Protein AF-A0A259RSU2-F1 (afdb_monomer)

Foldseek 3Di:
DVVLVVQLVVCVVVVNPLLNVLSVLLVVLVVVVVVCCVPQVVVLVVVVVVQVVVVHQDPCNVVSVVSVVVCPVSNVVSNVSSVVSNVVSVVSD

Solvent-accessible surface area (backbone atoms only — not comparable to full-atom values): 4808 Å² total; per-residue (Å²): 94,72,66,37,50,49,46,24,52,52,27,49,76,70,68,26,62,63,19,16,51,31,20,46,53,22,33,50,35,46,51,52,44,50,52,48,36,62,73,48,49,48,58,48,49,52,52,53,49,52,27,54,76,68,76,48,77,60,96,56,49,67,61,53,47,53,60,52,56,70,45,48,64,59,49,51,50,33,51,51,49,25,50,52,30,46,55,48,23,67,73,62,89

pLDDT: mean 97.37, std 3.78, range [63.34, 98.88]

Radius of gyration: 17.9 Å; Cα contacts (8 Å, |Δi|>4): 78; chains: 1; bounding box: 40×19×49 Å

Sequence (93 aa):
VVLTAATVALSALAGSTAASALAAVALAALLVWLLLFARVAKPINTALTAAALGGTVPADARALQDRWESIIALRATLQGLALVLLCVALVVR

Mean predicted aligned error: 2.63 Å

Secondary structure (DSSP, 8-state):
-HHHHHHHHHHHHTT-HHHHHHHHHHHHHHHHHHHHIIIIIHHHHHHHHHHHHTT---TTHHHHHHHHHTTHHHHHHHHHHHHHHHHHHHH--

Structure (mmCIF, N/CA/C/O backbone):
data_AF-A0A259RSU2-F1
#
_entry.id   AF-A0A259RSU2-F1
#
loop_
_atom_site.group_PDB
_atom_site.id
_atom_site.type_symbol
_atom_site.label_atom_id
_atom_site.label_alt_id
_atom_site.label_comp_id
_atom_site.label_asym_id
_atom_site.label_entity_id
_atom_site.label_seq_id
_atom_site.pdbx_PDB_ins_code
_atom_site.Cartn_x
_atom_site.Cartn_y
_atom_site.Cartn_z
_atom_site.occupancy
_atom_site.B_iso_or_equiv
_atom_site.auth_seq_id
_atom_site.auth_comp_id
_atom_site.auth_asym_id
_atom_site.auth_atom_id
_atom_site.pdbx_PDB_model_num
ATOM 1 N N . VAL A 1 1 ? 7.363 3.836 -1.920 1.00 97.06 1 VAL A N 1
ATOM 2 C CA . VAL A 1 1 ? 6.85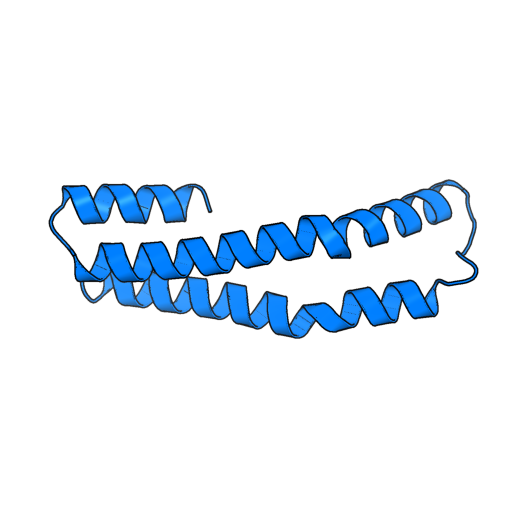9 5.108 -2.499 1.00 97.06 1 VAL A CA 1
ATOM 3 C C 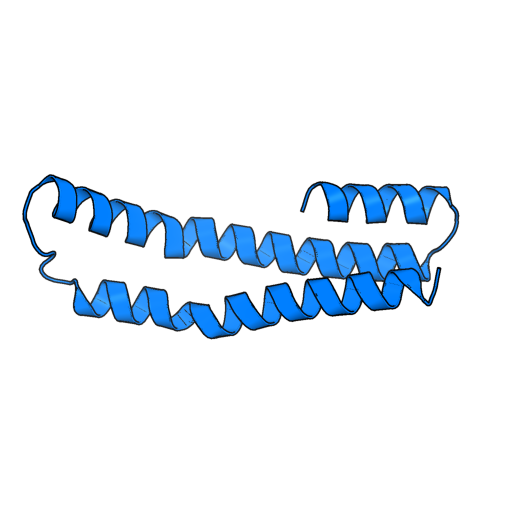. VAL A 1 1 ? 8.003 6.047 -2.816 1.00 97.06 1 VAL A C 1
ATOM 5 O O . VAL A 1 1 ? 8.284 6.187 -3.990 1.00 97.06 1 VAL A O 1
ATOM 8 N N . VAL A 1 2 ? 8.704 6.626 -1.831 1.00 98.25 2 VAL A N 1
ATOM 9 C CA . VAL A 1 2 ? 9.804 7.580 -2.103 1.00 98.25 2 VAL A CA 1
ATOM 10 C C . VAL A 1 2 ? 10.896 6.961 -2.978 1.00 98.25 2 VAL A C 1
ATOM 12 O O . VAL A 1 2 ? 11.182 7.478 -4.050 1.00 98.25 2 VAL A O 1
ATOM 15 N N . LEU A 1 3 ? 11.440 5.807 -2.579 1.00 98.06 3 LEU A N 1
ATOM 16 C CA . LEU A 1 3 ? 12.454 5.118 -3.385 1.00 98.06 3 LEU A CA 1
ATOM 17 C C . LEU A 1 3 ? 11.908 4.660 -4.741 1.00 98.06 3 LEU A C 1
ATOM 19 O O . LEU A 1 3 ? 12.594 4.780 -5.740 1.00 98.06 3 LEU A O 1
ATOM 23 N N . THR A 1 4 ? 10.650 4.220 -4.797 1.00 98.50 4 THR A N 1
ATOM 24 C CA . THR A 1 4 ? 9.966 3.875 -6.053 1.00 98.50 4 THR A CA 1
ATOM 25 C C . THR A 1 4 ? 9.905 5.077 -7.004 1.00 98.50 4 THR A C 1
ATOM 27 O O . THR A 1 4 ? 10.183 4.937 -8.187 1.00 98.50 4 THR A O 1
ATOM 30 N N . ALA A 1 5 ? 9.603 6.272 -6.488 1.00 98.56 5 ALA A N 1
ATOM 31 C CA . ALA A 1 5 ? 9.610 7.511 -7.260 1.00 98.56 5 ALA A CA 1
ATOM 32 C C . ALA A 1 5 ? 11.028 7.901 -7.705 1.00 98.56 5 ALA A C 1
ATOM 34 O O . ALA A 1 5 ? 11.219 8.307 -8.849 1.00 98.56 5 ALA A O 1
ATOM 35 N N . ALA A 1 6 ? 12.034 7.706 -6.846 1.00 98.31 6 ALA A N 1
ATOM 36 C CA . ALA A 1 6 ? 13.430 7.875 -7.235 1.00 98.31 6 ALA A CA 1
ATOM 37 C C . ALA A 1 6 ? 13.822 6.901 -8.360 1.00 98.31 6 ALA A C 1
ATOM 39 O O . ALA A 1 6 ? 14.481 7.313 -9.307 1.00 98.31 6 ALA A O 1
ATOM 40 N N . THR A 1 7 ? 13.365 5.644 -8.324 1.00 97.94 7 THR A N 1
ATOM 41 C CA . THR A 1 7 ? 13.580 4.675 -9.409 1.00 97.94 7 THR A CA 1
ATOM 42 C C . THR A 1 7 ? 12.967 5.150 -10.724 1.00 97.94 7 THR A C 1
ATOM 44 O O . THR A 1 7 ? 13.633 5.053 -11.752 1.00 97.94 7 THR A O 1
ATOM 47 N N . VAL A 1 8 ? 11.750 5.711 -10.713 1.00 98.44 8 VAL A N 1
ATOM 48 C CA . VAL A 1 8 ? 11.128 6.305 -11.916 1.00 98.44 8 VAL A CA 1
ATOM 49 C C . VAL A 1 8 ? 12.016 7.403 -12.500 1.00 98.44 8 VAL A C 1
ATOM 51 O O . VAL A 1 8 ? 12.319 7.374 -13.692 1.00 98.44 8 VAL A O 1
ATOM 54 N N . ALA A 1 9 ? 12.465 8.338 -11.658 1.00 98.25 9 ALA A N 1
ATOM 55 C CA . ALA A 1 9 ? 13.292 9.460 -12.089 1.00 98.25 9 ALA A CA 1
ATOM 56 C C . ALA A 1 9 ? 14.661 8.999 -12.614 1.00 98.25 9 ALA A C 1
ATOM 58 O O . ALA A 1 9 ? 15.073 9.392 -13.700 1.00 98.25 9 ALA A O 1
ATOM 59 N N . LEU A 1 10 ? 15.352 8.130 -11.875 1.00 97.75 10 LEU A N 1
ATOM 60 C CA . LEU A 1 10 ? 16.692 7.663 -12.230 1.00 97.75 10 LEU A CA 1
ATOM 61 C C . LEU A 1 10 ? 16.693 6.796 -13.493 1.00 97.75 10 LEU A C 1
ATOM 63 O O . LEU A 1 10 ? 17.587 6.938 -14.319 1.00 97.75 10 LEU A O 1
ATOM 67 N N . SER A 1 11 ? 15.696 5.927 -13.676 1.00 97.00 11 SER A N 1
ATOM 68 C CA . SER A 1 11 ? 15.572 5.125 -14.903 1.00 97.00 11 SER A CA 1
ATOM 69 C C . SER A 1 11 ? 15.250 5.983 -16.128 1.00 97.00 11 SER A C 1
ATOM 71 O O . SER A 1 11 ? 15.817 5.742 -17.192 1.00 97.00 11 SER A O 1
ATOM 73 N N . ALA A 1 12 ? 14.422 7.024 -15.973 1.00 96.75 12 ALA A N 1
ATOM 74 C CA . ALA A 1 12 ? 14.166 7.997 -17.033 1.00 96.75 12 ALA A CA 1
ATOM 75 C C . ALA A 1 12 ? 15.437 8.776 -17.407 1.00 96.75 12 ALA A C 1
ATOM 77 O O . ALA A 1 12 ? 15.760 8.890 -18.587 1.00 96.75 12 ALA A O 1
ATOM 78 N N . LEU A 1 13 ? 16.197 9.250 -16.412 1.00 97.81 13 LEU A N 1
ATOM 79 C CA . LEU A 1 13 ? 17.482 9.928 -16.626 1.00 97.81 13 LEU A CA 1
ATOM 80 C C . LEU A 1 13 ? 18.531 9.012 -17.272 1.00 97.81 13 LEU A C 1
ATOM 82 O O . LEU A 1 13 ? 19.368 9.482 -18.035 1.00 97.81 13 LEU A O 1
ATOM 86 N N . ALA A 1 14 ? 18.473 7.708 -16.995 1.00 95.44 14 ALA A N 1
ATOM 87 C CA . ALA A 1 14 ? 19.329 6.701 -17.615 1.00 95.44 14 ALA A CA 1
ATOM 88 C C . ALA A 1 14 ? 18.864 6.271 -19.024 1.00 95.44 14 ALA A C 1
ATOM 90 O O . ALA A 1 14 ? 19.524 5.440 -19.643 1.00 95.44 14 ALA A O 1
ATOM 91 N N . GLY A 1 15 ? 17.743 6.799 -19.530 1.00 95.50 15 GLY A N 1
ATOM 92 C CA . GLY A 1 15 ? 17.210 6.488 -20.862 1.00 95.50 15 GLY A CA 1
ATOM 93 C C . GLY A 1 15 ? 16.442 5.163 -20.969 1.00 95.50 15 GLY A C 1
ATOM 94 O O . GLY A 1 15 ? 16.041 4.783 -22.067 1.00 95.50 15 GLY A O 1
ATOM 95 N N . SER A 1 16 ? 16.195 4.465 -19.856 1.00 95.88 16 SER A N 1
ATOM 96 C CA . SER A 1 16 ? 15.481 3.182 -19.854 1.00 95.88 16 SER A CA 1
ATOM 97 C C . SER A 1 16 ? 13.970 3.400 -19.732 1.00 95.88 16 SER A C 1
ATOM 99 O O . SER A 1 16 ? 13.406 3.489 -18.637 1.00 95.88 16 SER A O 1
ATOM 101 N N . THR A 1 17 ? 13.292 3.498 -20.879 1.00 95.19 17 THR A N 1
ATOM 102 C CA . THR A 1 17 ? 11.835 3.713 -20.948 1.00 95.19 17 THR A CA 1
ATOM 103 C C . THR A 1 17 ? 11.048 2.551 -20.340 1.00 95.19 17 THR A C 1
ATOM 105 O O . THR A 1 17 ? 10.065 2.782 -19.636 1.00 95.19 17 THR A O 1
ATOM 108 N N . ALA A 1 18 ? 11.505 1.311 -20.546 1.00 96.94 18 ALA A N 1
ATOM 109 C CA . ALA A 1 18 ? 10.881 0.111 -19.995 1.00 96.94 18 ALA A CA 1
ATOM 110 C C . ALA A 1 18 ? 10.948 0.083 -18.458 1.00 96.94 18 ALA A C 1
ATOM 112 O O . ALA A 1 18 ? 9.916 -0.063 -17.798 1.00 96.94 18 ALA A O 1
ATOM 113 N N . ALA A 1 19 ? 12.136 0.286 -17.876 1.00 97.19 19 ALA A N 1
ATOM 114 C CA . ALA A 1 19 ? 12.300 0.314 -16.423 1.00 97.19 19 ALA A CA 1
ATOM 115 C C . ALA A 1 19 ? 11.530 1.479 -15.780 1.00 97.19 19 ALA A C 1
ATOM 117 O O . ALA A 1 19 ? 10.908 1.299 -14.729 1.00 97.19 19 ALA A O 1
ATOM 118 N N . SER A 1 20 ? 11.507 2.649 -16.430 1.00 97.94 20 SER A N 1
ATOM 119 C CA . SER A 1 20 ? 10.753 3.811 -15.949 1.00 97.94 20 SER A CA 1
ATOM 120 C C . SER A 1 20 ? 9.246 3.564 -15.942 1.00 97.94 20 SER A C 1
ATOM 122 O O . SER A 1 20 ? 8.587 3.832 -14.935 1.00 97.94 20 SER A O 1
ATOM 124 N N . ALA A 1 21 ? 8.700 2.963 -17.005 1.00 98.31 21 ALA A N 1
ATOM 125 C CA . ALA A 1 21 ? 7.286 2.606 -17.073 1.00 98.31 21 ALA A CA 1
ATOM 126 C C . ALA A 1 21 ? 6.895 1.590 -15.985 1.00 98.31 21 ALA A C 1
ATOM 128 O O . ALA A 1 21 ? 5.915 1.799 -15.270 1.00 98.31 21 ALA A O 1
ATOM 129 N N . LEU A 1 22 ? 7.685 0.528 -15.794 1.00 98.56 22 LEU A N 1
ATOM 130 C CA . LEU A 1 22 ? 7.436 -0.470 -14.746 1.00 98.56 22 LEU A CA 1
ATOM 131 C C . LEU A 1 22 ? 7.479 0.147 -13.342 1.00 98.56 22 LEU A C 1
ATOM 133 O O . LEU A 1 22 ? 6.585 -0.097 -12.527 1.00 98.56 22 LEU A O 1
ATOM 137 N N . ALA A 1 23 ? 8.479 0.990 -13.068 1.00 98.38 23 ALA A N 1
ATOM 138 C CA . A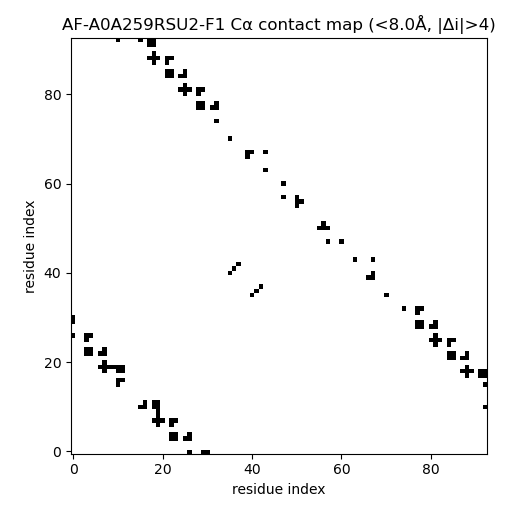LA A 1 23 ? 8.590 1.700 -11.799 1.00 98.38 23 ALA A CA 1
ATOM 139 C C . ALA A 1 23 ? 7.419 2.675 -11.579 1.00 98.38 23 ALA A C 1
ATOM 141 O O . ALA A 1 23 ? 6.955 2.827 -10.446 1.00 98.38 23 ALA A O 1
ATOM 142 N N . ALA A 1 24 ? 6.899 3.300 -12.641 1.00 98.62 24 ALA A N 1
ATOM 143 C CA . ALA A 1 24 ? 5.760 4.211 -12.560 1.00 98.62 24 ALA A CA 1
ATOM 144 C C . ALA A 1 24 ? 4.462 3.464 -12.226 1.00 98.62 24 ALA A C 1
ATOM 146 O O . ALA A 1 24 ? 3.702 3.905 -11.362 1.00 98.62 24 ALA A O 1
ATOM 147 N N . VAL A 1 25 ? 4.236 2.294 -12.831 1.00 98.75 25 VAL A N 1
ATOM 148 C CA . VAL A 1 25 ? 3.097 1.423 -12.495 1.00 98.75 25 VAL A CA 1
ATOM 149 C C . VAL A 1 25 ? 3.212 0.914 -11.054 1.00 98.75 25 VAL A C 1
ATOM 151 O O . VAL A 1 25 ? 2.233 0.951 -10.305 1.00 98.75 25 VAL A O 1
ATOM 154 N N . ALA A 1 26 ? 4.412 0.518 -10.617 1.00 98.81 26 ALA A N 1
ATOM 155 C CA . ALA A 1 26 ? 4.657 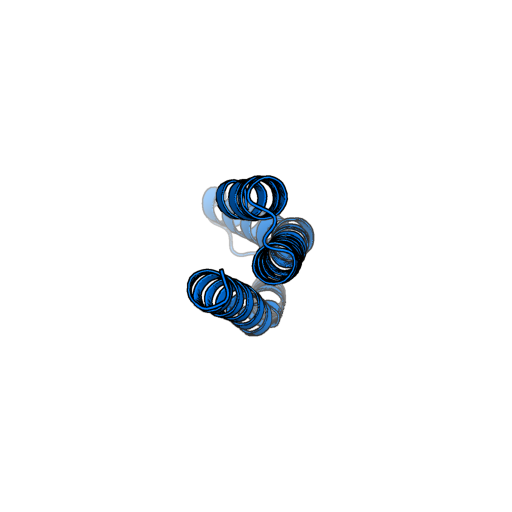0.138 -9.226 1.00 98.81 26 ALA A CA 1
ATOM 156 C C . ALA A 1 26 ? 4.363 1.298 -8.259 1.00 98.81 26 ALA A C 1
ATOM 158 O O . ALA A 1 26 ? 3.728 1.104 -7.221 1.00 98.81 26 ALA A O 1
ATOM 159 N N . LEU A 1 27 ? 4.777 2.521 -8.605 1.00 98.88 27 LEU A N 1
ATOM 160 C CA . LEU A 1 27 ? 4.488 3.717 -7.818 1.00 98.88 27 LEU A CA 1
ATOM 161 C C . LEU A 1 27 ? 2.980 3.968 -7.723 1.00 98.88 27 LEU A C 1
ATOM 163 O O . LEU A 1 27 ? 2.480 4.194 -6.622 1.00 98.88 27 LEU A O 1
ATOM 167 N N . ALA A 1 28 ? 2.256 3.873 -8.839 1.00 98.88 28 ALA A N 1
ATOM 168 C CA . ALA A 1 28 ? 0.806 4.027 -8.867 1.00 98.88 28 ALA A CA 1
ATOM 169 C C . ALA A 1 28 ? 0.106 3.004 -7.956 1.00 98.88 28 ALA A C 1
ATOM 171 O O . ALA A 1 28 ? -0.735 3.391 -7.146 1.00 98.88 28 ALA A O 1
ATOM 172 N N . ALA A 1 29 ? 0.506 1.728 -7.999 1.00 98.81 29 ALA A N 1
ATOM 173 C CA . ALA A 1 29 ? -0.039 0.693 -7.116 1.00 98.81 29 ALA A CA 1
ATOM 174 C C . ALA A 1 29 ? 0.162 1.032 -5.625 1.00 98.81 29 ALA A C 1
ATOM 176 O O . ALA A 1 29 ? -0.759 0.892 -4.814 1.00 98.81 29 ALA A O 1
ATOM 177 N N . LEU A 1 30 ? 1.340 1.547 -5.254 1.00 98.81 30 LEU A N 1
ATOM 178 C CA . LEU A 1 30 ? 1.611 1.971 -3.878 1.00 98.81 30 LEU A CA 1
ATOM 179 C C . LEU A 1 30 ? 0.823 3.228 -3.475 1.00 98.81 30 LEU A C 1
ATOM 181 O O . LEU A 1 30 ? 0.414 3.340 -2.320 1.00 98.81 30 LEU A O 1
ATOM 185 N N . LEU A 1 31 ? 0.593 4.167 -4.398 1.00 98.81 31 LEU A N 1
ATOM 186 C CA . LEU A 1 31 ? -0.236 5.351 -4.145 1.00 98.81 31 LEU A CA 1
ATOM 187 C C . LEU A 1 31 ? -1.710 4.976 -3.951 1.00 98.81 31 LEU A C 1
ATOM 189 O O . LEU A 1 31 ? -2.351 5.491 -3.035 1.00 98.81 31 LEU A O 1
ATOM 193 N N . VAL A 1 32 ? -2.226 4.031 -4.743 1.00 98.75 32 VAL A N 1
ATOM 194 C CA . VAL A 1 32 ? -3.565 3.455 -4.540 1.00 98.75 32 VAL A CA 1
ATOM 195 C C . VAL A 1 32 ? -3.660 2.818 -3.154 1.00 98.75 32 VAL A C 1
ATOM 197 O O . VAL A 1 32 ? -4.618 3.078 -2.425 1.00 98.75 32 VAL A O 1
ATOM 200 N N . TRP A 1 33 ? -2.644 2.057 -2.734 1.00 98.50 33 TRP A N 1
ATOM 201 C CA . TRP A 1 33 ? -2.602 1.521 -1.374 1.00 98.50 33 TRP A CA 1
ATOM 202 C C . TRP A 1 33 ? -2.618 2.627 -0.307 1.00 98.50 33 TRP A C 1
ATOM 204 O O . TRP A 1 33 ? -3.387 2.533 0.647 1.00 98.50 33 TRP A O 1
ATOM 214 N N . LEU A 1 34 ? -1.826 3.695 -0.457 1.00 98.56 34 LEU A N 1
ATOM 215 C CA . LEU A 1 34 ? -1.829 4.805 0.503 1.00 98.56 34 LEU A CA 1
ATOM 216 C C . LEU A 1 34 ? -3.189 5.503 0.596 1.00 98.56 34 LEU A C 1
ATOM 218 O O . LEU A 1 34 ? -3.608 5.874 1.694 1.00 98.56 34 LEU A O 1
ATOM 222 N N . LEU A 1 35 ? -3.896 5.648 -0.525 1.00 98.62 35 LEU A N 1
ATOM 223 C CA . LEU A 1 35 ? -5.251 6.187 -0.531 1.00 98.62 35 LEU A CA 1
ATOM 224 C C . LEU A 1 35 ? -6.208 5.280 0.256 1.00 98.62 35 LEU A C 1
ATOM 226 O O . LEU A 1 35 ? -6.935 5.765 1.124 1.00 98.62 35 LEU A O 1
ATOM 230 N N . LEU A 1 36 ? -6.176 3.968 0.011 1.00 98.19 36 LEU A N 1
ATOM 231 C CA . LEU A 1 36 ? -6.987 2.992 0.750 1.00 98.19 36 LEU A CA 1
ATOM 232 C C . LEU A 1 36 ? -6.652 2.994 2.244 1.00 98.19 36 LEU A C 1
ATOM 234 O O . LEU A 1 36 ? -7.552 3.011 3.084 1.00 98.19 36 LEU A O 1
ATOM 238 N N . PHE A 1 37 ? -5.365 3.050 2.586 1.00 97.88 37 PHE A N 1
ATOM 239 C CA . PHE A 1 37 ? -4.911 3.173 3.964 1.00 97.88 37 PHE A CA 1
ATOM 240 C C . PHE A 1 37 ? -5.490 4.428 4.626 1.00 97.88 37 PHE A C 1
ATOM 242 O O . PHE A 1 37 ? -6.095 4.336 5.692 1.00 97.88 37 PHE A O 1
ATOM 249 N N . ALA A 1 38 ? -5.362 5.590 3.983 1.00 98.56 38 ALA A N 1
ATOM 250 C CA . ALA A 1 38 ? -5.832 6.858 4.529 1.00 98.56 38 ALA A CA 1
ATOM 251 C C . ALA A 1 38 ? -7.360 6.915 4.686 1.00 98.56 38 ALA A C 1
ATOM 253 O O . ALA A 1 38 ? -7.850 7.554 5.615 1.00 98.56 38 ALA A O 1
ATOM 254 N N . ARG A 1 39 ? -8.114 6.265 3.789 1.00 98.25 39 ARG A N 1
ATOM 255 C CA . ARG A 1 39 ? -9.585 6.320 3.755 1.00 98.25 39 ARG A CA 1
ATOM 256 C C . ARG A 1 39 ? -10.284 5.209 4.536 1.00 98.25 39 ARG A C 1
ATOM 258 O O . ARG A 1 39 ? -11.441 5.388 4.908 1.00 98.25 39 ARG A O 1
ATOM 265 N N . VAL A 1 40 ? -9.622 4.074 4.760 1.00 98.12 40 VAL A N 1
ATOM 266 C CA . VAL A 1 40 ? -10.235 2.887 5.378 1.00 98.12 40 VAL A CA 1
ATOM 267 C C . VAL A 1 40 ? -9.483 2.482 6.638 1.00 98.12 40 VAL A C 1
ATOM 269 O O . VAL A 1 40 ? -10.033 2.580 7.731 1.00 98.12 40 VAL A O 1
ATOM 272 N N . ALA A 1 41 ? -8.217 2.079 6.508 1.00 97.50 41 ALA A N 1
ATOM 273 C CA . ALA A 1 41 ? -7.463 1.511 7.624 1.00 97.50 41 ALA A CA 1
ATOM 274 C C . ALA A 1 41 ? -7.187 2.535 8.734 1.00 97.50 41 ALA A C 1
ATOM 276 O O . ALA A 1 41 ? -7.369 2.233 9.910 1.00 97.50 41 ALA A O 1
ATOM 277 N N . LYS A 1 42 ? -6.770 3.755 8.370 1.00 98.38 42 LYS A N 1
ATOM 278 C CA . LYS A 1 42 ? -6.419 4.798 9.338 1.00 98.38 42 LYS A CA 1
ATOM 279 C C . LYS A 1 42 ? -7.625 5.205 10.204 1.00 98.38 42 LYS A C 1
ATOM 281 O O . LYS A 1 42 ? -7.468 5.154 11.420 1.00 98.38 42 LYS A O 1
ATOM 286 N N . PRO A 1 43 ? -8.811 5.544 9.656 1.00 98.25 43 PRO A N 1
ATOM 287 C CA . PRO A 1 43 ? -9.978 5.869 10.480 1.00 98.25 43 PRO A CA 1
ATOM 288 C C . PRO A 1 43 ? -10.416 4.726 11.403 1.00 98.25 43 PRO A C 1
ATOM 290 O O . PRO A 1 43 ? -10.713 4.977 12.568 1.00 98.25 43 PRO A O 1
ATOM 293 N N . ILE A 1 44 ? -10.408 3.479 10.911 1.00 98.25 44 ILE A N 1
ATOM 294 C CA . ILE A 1 44 ? -10.750 2.299 11.722 1.00 98.25 44 ILE A CA 1
ATOM 295 C C . ILE A 1 44 ? -9.769 2.160 12.889 1.00 98.25 44 ILE A C 1
ATOM 297 O O . ILE A 1 44 ? -10.192 2.046 14.035 1.00 98.25 44 ILE A O 1
ATOM 301 N N . ASN A 1 45 ? -8.463 2.249 12.621 1.00 97.69 45 ASN A N 1
ATOM 302 C CA . ASN A 1 45 ? -7.450 2.188 13.671 1.00 97.69 45 ASN A CA 1
ATOM 303 C C . ASN A 1 45 ? -7.613 3.327 14.680 1.00 97.69 45 ASN A C 1
ATOM 305 O O . ASN A 1 45 ? -7.495 3.084 15.871 1.00 97.69 45 ASN A O 1
ATOM 309 N N . THR A 1 46 ? -7.925 4.549 14.239 1.00 98.25 46 THR A N 1
ATOM 310 C CA . THR A 1 46 ? -8.184 5.668 15.157 1.00 98.25 46 THR A CA 1
ATOM 311 C C . THR A 1 46 ? -9.355 5.372 16.097 1.00 98.25 46 THR A C 1
ATOM 313 O O . THR A 1 46 ? -9.218 5.591 17.299 1.00 98.25 46 THR A O 1
ATOM 316 N N . ALA A 1 47 ? -10.468 4.836 15.587 1.00 97.44 47 ALA A N 1
ATOM 317 C CA . ALA A 1 47 ? -11.618 4.460 16.411 1.00 97.44 47 ALA A CA 1
ATOM 318 C C . ALA A 1 47 ? -11.278 3.335 17.404 1.00 97.44 47 ALA A C 1
ATOM 320 O O . ALA A 1 47 ? -11.550 3.460 18.598 1.00 97.44 47 ALA A O 1
ATOM 321 N N . LEU A 1 48 ? -10.624 2.270 16.930 1.00 97.25 48 LEU A N 1
ATOM 322 C CA . LEU A 1 48 ? -10.214 1.145 17.775 1.00 97.25 48 LEU A CA 1
ATOM 323 C C . LEU A 1 48 ? -9.203 1.574 18.848 1.00 97.25 48 LEU A C 1
ATOM 325 O O . LEU A 1 48 ? -9.326 1.173 20.002 1.00 97.25 48 LEU A O 1
ATOM 329 N N . THR A 1 49 ? -8.236 2.431 18.503 1.00 97.75 49 THR A N 1
ATOM 330 C CA . THR A 1 49 ? -7.276 2.997 19.459 1.00 97.75 49 THR A CA 1
ATOM 331 C C . THR A 1 49 ? -7.973 3.86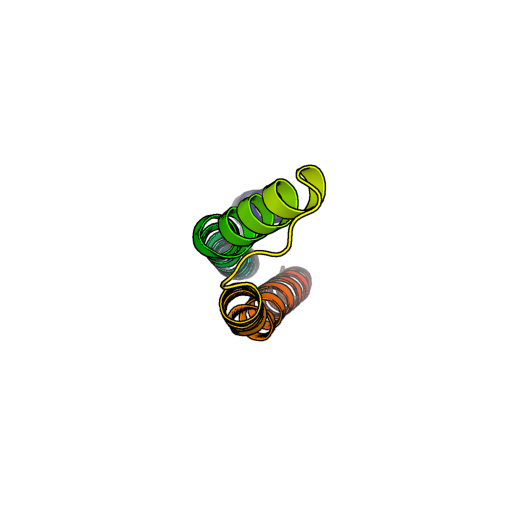2 20.505 1.00 97.75 49 THR A C 1
ATOM 333 O O . THR A 1 49 ? -7.672 3.722 21.685 1.00 97.75 49 THR A O 1
ATOM 336 N N . ALA A 1 50 ? -8.913 4.725 20.110 1.00 98.06 50 ALA A N 1
ATOM 337 C CA . ALA A 1 50 ? -9.651 5.557 21.058 1.00 98.06 50 ALA A CA 1
ATOM 338 C C . ALA A 1 50 ? -10.460 4.709 22.054 1.00 98.06 50 ALA A C 1
ATOM 340 O O . ALA A 1 50 ? -10.405 4.961 23.257 1.00 98.06 50 ALA A O 1
ATOM 341 N N . ALA A 1 51 ? -11.150 3.670 21.575 1.00 97.75 51 ALA A N 1
ATOM 342 C CA . ALA A 1 51 ? -11.905 2.766 22.438 1.00 97.75 51 ALA A CA 1
ATOM 343 C C . ALA A 1 51 ? -10.996 1.987 23.400 1.00 97.75 51 ALA A C 1
ATOM 345 O O . ALA A 1 51 ? -11.290 1.921 24.595 1.00 97.75 51 ALA A O 1
ATOM 346 N N . ALA A 1 52 ? -9.853 1.491 22.908 1.00 97.44 52 ALA A N 1
ATOM 347 C CA . ALA A 1 52 ? -8.856 0.805 23.726 1.00 97.44 52 ALA A CA 1
ATOM 348 C C . ALA A 1 52 ? -8.280 1.713 24.825 1.00 97.44 52 ALA A C 1
ATOM 350 O O . ALA A 1 52 ? -8.206 1.302 25.980 1.00 97.44 52 ALA A O 1
ATOM 351 N N . LEU A 1 53 ? -7.930 2.961 24.490 1.00 98.44 53 LEU A N 1
ATOM 352 C CA . LEU A 1 53 ? -7.461 3.952 25.467 1.00 98.44 53 LEU A CA 1
ATOM 353 C C . LEU A 1 53 ? -8.538 4.313 26.500 1.00 98.44 53 LEU A C 1
ATOM 355 O O . LEU A 1 53 ? -8.209 4.608 27.644 1.00 98.44 53 LEU A O 1
ATOM 359 N N . GLY A 1 54 ? -9.814 4.269 26.112 1.00 97.88 54 GLY A N 1
ATOM 360 C CA . GLY A 1 54 ? -10.951 4.470 27.009 1.00 97.88 54 GLY A CA 1
ATOM 361 C C . GLY A 1 54 ? -11.372 3.230 27.806 1.00 97.88 54 GLY A C 1
ATOM 362 O O . GLY A 1 54 ? -12.317 3.325 28.582 1.00 97.88 54 GLY A O 1
ATOM 363 N N . GLY A 1 55 ? -10.732 2.070 27.613 1.00 97.88 55 GLY A N 1
ATOM 364 C CA . GLY A 1 55 ? -11.126 0.817 28.270 1.00 97.88 55 GLY A CA 1
ATOM 365 C C . GLY A 1 55 ? -12.498 0.290 27.831 1.00 97.88 55 GLY A C 1
ATOM 366 O O . GLY A 1 55 ? -13.182 -0.376 28.604 1.00 97.88 55 GLY A O 1
ATOM 367 N N . THR A 1 56 ? -12.921 0.604 26.605 1.00 97.69 56 THR A N 1
ATOM 368 C CA . THR A 1 56 ? -14.235 0.234 26.057 1.00 97.69 56 THR A CA 1
ATOM 369 C C . THR A 1 56 ? -14.099 -0.610 24.795 1.00 97.69 56 THR A C 1
ATOM 371 O O . THR A 1 56 ? -13.075 -0.588 24.111 1.00 97.69 56 THR A O 1
ATOM 374 N N . VAL A 1 57 ? -15.158 -1.348 24.465 1.00 96.62 57 VAL A N 1
ATOM 375 C CA . VAL A 1 57 ? -15.296 -2.049 23.184 1.00 96.62 57 VAL A CA 1
ATOM 376 C C . VAL A 1 57 ? -16.324 -1.287 22.342 1.00 96.62 57 VAL A C 1
ATOM 378 O O . VAL A 1 57 ? -17.427 -1.053 22.840 1.00 96.62 57 VAL A O 1
ATOM 381 N N . PRO A 1 58 ? -16.008 -0.888 21.093 1.00 96.31 58 PRO A N 1
ATOM 382 C CA . PRO A 1 58 ? -16.985 -0.243 20.220 1.00 96.31 58 PRO A CA 1
ATOM 383 C C . PRO A 1 58 ? -18.210 -1.132 20.003 1.00 96.31 58 PRO A C 1
ATOM 385 O O . PRO A 1 58 ? -18.073 -2.335 19.777 1.00 96.31 58 PRO A O 1
ATOM 388 N N . ALA A 1 59 ? -19.404 -0.540 20.008 1.00 96.44 59 ALA A N 1
ATOM 389 C CA . ALA A 1 59 ? -20.645 -1.276 19.753 1.00 96.44 59 ALA A CA 1
ATOM 390 C C . ALA A 1 59 ? -20.664 -1.935 18.357 1.00 96.44 59 ALA A C 1
ATOM 392 O O . ALA A 1 59 ? -21.298 -2.967 18.158 1.00 96.44 59 ALA A O 1
ATOM 393 N N . ASP A 1 60 ? -19.933 -1.361 17.402 1.00 96.62 60 ASP A N 1
ATOM 394 C CA . ASP A 1 60 ? -19.791 -1.806 16.019 1.00 96.62 60 ASP A CA 1
ATOM 395 C C . ASP A 1 60 ? -18.451 -2.517 15.747 1.00 96.62 60 ASP A C 1
ATOM 397 O O . ASP A 1 60 ? -18.028 -2.625 14.595 1.00 96.62 60 ASP A O 1
ATOM 401 N N . ALA A 1 61 ? -17.777 -3.043 16.781 1.00 96.56 61 ALA A N 1
ATOM 402 C CA . ALA A 1 61 ? -16.445 -3.647 16.658 1.00 96.56 61 ALA A CA 1
ATOM 403 C C . ALA A 1 61 ? -16.345 -4.702 15.540 1.00 96.56 61 ALA A C 1
ATOM 405 O O . ALA A 1 61 ? -15.369 -4.710 14.789 1.00 96.56 61 ALA A O 1
ATOM 406 N N . ARG A 1 62 ? -17.368 -5.556 15.377 1.00 97.31 62 ARG A N 1
ATOM 407 C CA . ARG A 1 62 ? -17.390 -6.563 14.303 1.00 97.31 62 ARG A CA 1
ATOM 408 C C . ARG A 1 62 ? -17.456 -5.924 12.915 1.00 97.31 62 ARG A C 1
ATOM 410 O O . ARG A 1 62 ? -16.699 -6.324 12.041 1.00 97.31 62 ARG A O 1
ATOM 417 N N . ALA A 1 63 ? -18.276 -4.890 12.733 1.00 98.06 63 ALA A N 1
ATOM 418 C CA . ALA A 1 63 ? -18.381 -4.183 11.458 1.00 98.06 63 ALA A CA 1
ATOM 419 C C . ALA A 1 63 ? -17.078 -3.439 11.104 1.00 98.06 63 ALA A C 1
ATOM 421 O O . ALA A 1 63 ? -16.652 -3.440 9.946 1.00 98.06 63 ALA A O 1
ATOM 422 N N . LEU A 1 64 ? -16.409 -2.843 12.099 1.00 97.81 64 LEU A N 1
ATOM 423 C CA . LEU A 1 64 ? -15.084 -2.239 11.925 1.00 97.81 64 LEU A CA 1
ATOM 424 C C . LEU A 1 64 ? -14.044 -3.281 11.496 1.00 97.81 64 LEU A C 1
ATOM 426 O O . LEU A 1 64 ? -13.249 -3.017 10.590 1.00 97.81 64 LEU A O 1
ATOM 430 N N . GLN A 1 65 ? -14.074 -4.467 12.109 1.00 96.94 65 GLN A N 1
ATOM 431 C CA . GLN A 1 65 ? -13.191 -5.573 11.755 1.00 96.94 65 GLN A CA 1
ATOM 432 C C . GLN A 1 65 ? -13.466 -6.098 10.340 1.00 96.94 65 GLN A C 1
ATOM 434 O O . GLN A 1 65 ? -12.529 -6.184 9.550 1.00 96.94 65 GLN A O 1
ATOM 439 N N . ASP A 1 66 ? -14.724 -6.364 9.979 1.00 98.25 66 ASP A N 1
ATOM 440 C CA . ASP A 1 66 ? -15.101 -6.844 8.640 1.00 98.25 66 ASP A CA 1
ATOM 441 C C . ASP A 1 66 ? -14.626 -5.873 7.550 1.00 98.25 66 ASP A C 1
ATOM 443 O O . ASP A 1 66 ? -14.057 -6.261 6.525 1.00 98.25 66 ASP A O 1
ATOM 447 N N . ARG A 1 67 ? -14.788 -4.569 7.797 1.00 97.62 67 ARG A N 1
ATOM 448 C CA . ARG A 1 67 ? -14.329 -3.531 6.875 1.00 97.62 67 ARG A CA 1
ATOM 449 C C . ARG A 1 67 ? -12.806 -3.483 6.767 1.00 97.62 67 ARG A C 1
ATOM 451 O O . ARG A 1 67 ? -12.289 -3.267 5.672 1.00 97.62 67 ARG A O 1
ATOM 458 N N . TRP A 1 68 ? -12.080 -3.683 7.862 1.00 96.88 68 TRP A N 1
ATOM 459 C CA . TRP A 1 68 ? -10.620 -3.771 7.829 1.00 96.88 68 TRP A CA 1
ATOM 460 C C . TRP A 1 68 ? -10.139 -5.018 7.072 1.00 96.88 68 TRP A C 1
ATOM 462 O O . TRP A 1 68 ? -9.233 -4.925 6.242 1.00 96.88 68 TRP A O 1
ATOM 472 N N . GLU A 1 69 ? -10.786 -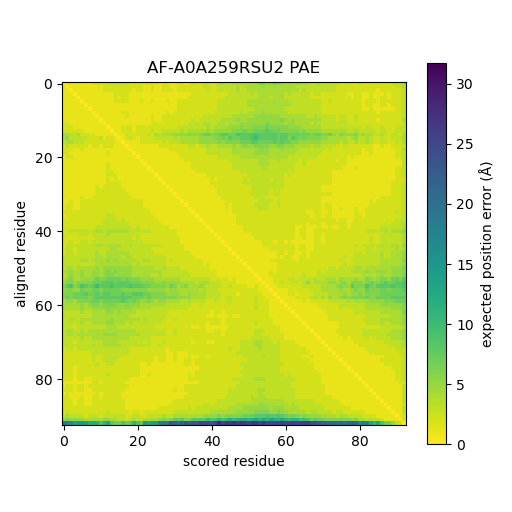6.163 7.295 1.00 97.81 69 GLU A N 1
ATOM 473 C CA . GLU A 1 69 ? -10.479 -7.432 6.627 1.00 97.81 69 GLU A CA 1
ATOM 474 C C . GLU A 1 69 ? -10.723 -7.359 5.114 1.00 97.81 69 GLU A C 1
ATOM 476 O O . GLU A 1 69 ? -9.916 -7.873 4.334 1.00 97.81 69 GLU A O 1
ATOM 481 N N . SER A 1 70 ? -11.754 -6.620 4.684 1.00 97.62 70 SER A N 1
ATOM 482 C CA . SER A 1 70 ? -12.126 -6.473 3.268 1.00 97.62 70 SER A CA 1
ATOM 483 C C . SER A 1 70 ? -11.007 -5.944 2.356 1.00 97.62 70 SER A C 1
ATOM 485 O O . SER A 1 70 ? -11.016 -6.199 1.153 1.00 97.62 70 SER A O 1
ATOM 487 N N . ILE A 1 71 ? -10.016 -5.234 2.908 1.00 97.75 71 ILE A N 1
ATOM 488 C CA . ILE A 1 71 ? -8.918 -4.633 2.135 1.00 97.75 71 ILE A CA 1
ATOM 489 C C . ILE A 1 71 ? -7.585 -5.382 2.263 1.00 97.75 71 ILE A C 1
ATOM 491 O O . ILE A 1 71 ? -6.604 -4.971 1.641 1.00 97.75 71 ILE A O 1
ATOM 495 N N . ILE A 1 72 ? -7.506 -6.471 3.041 1.00 97.56 72 ILE A N 1
ATOM 496 C CA . ILE A 1 72 ? -6.242 -7.197 3.267 1.00 97.56 72 ILE A CA 1
ATOM 497 C C . ILE A 1 72 ? -5.721 -7.814 1.971 1.00 97.56 72 ILE A C 1
ATOM 499 O O . ILE A 1 72 ? -4.548 -7.629 1.639 1.00 97.56 72 ILE A O 1
ATOM 503 N N . ALA A 1 73 ? -6.581 -8.529 1.240 1.00 98.31 73 ALA A N 1
ATOM 504 C CA . ALA A 1 73 ? -6.200 -9.154 -0.023 1.00 98.31 73 ALA A CA 1
ATOM 505 C C . ALA A 1 73 ? -5.725 -8.089 -1.019 1.00 98.31 73 ALA A C 1
ATOM 507 O O . ALA A 1 73 ? -4.634 -8.197 -1.568 1.00 98.31 73 ALA A O 1
ATOM 508 N N . LEU A 1 74 ? -6.479 -6.993 -1.145 1.00 97.88 74 LEU A N 1
ATOM 509 C CA . LEU A 1 74 ? -6.122 -5.878 -2.018 1.00 97.88 74 LEU A CA 1
ATOM 510 C C . LEU A 1 74 ? -4.780 -5.236 -1.628 1.00 97.88 74 LEU A C 1
ATOM 512 O O . LEU A 1 74 ? -3.956 -4.971 -2.501 1.00 97.88 74 LEU A O 1
ATOM 516 N N . ARG A 1 75 ? -4.511 -5.043 -0.329 1.00 98.31 75 ARG A N 1
ATOM 517 C CA . ARG A 1 75 ? -3.200 -4.587 0.165 1.00 98.31 75 ARG A CA 1
ATOM 518 C C . ARG A 1 75 ? -2.084 -5.513 -0.302 1.00 98.31 75 ARG A C 1
ATOM 520 O O . ARG A 1 75 ? -1.084 -5.037 -0.835 1.00 98.31 75 ARG A O 1
ATOM 527 N N . ALA A 1 76 ? -2.241 -6.812 -0.062 1.00 98.50 76 ALA A N 1
ATOM 528 C CA . ALA A 1 76 ? -1.233 -7.809 -0.396 1.00 98.50 76 ALA A CA 1
ATOM 529 C C . ALA A 1 76 ? -0.977 -7.847 -1.909 1.00 98.50 76 ALA A C 1
ATOM 531 O O . ALA A 1 76 ? 0.175 -7.809 -2.331 1.00 98.50 76 ALA A O 1
ATOM 532 N N . THR A 1 77 ? -2.036 -7.821 -2.722 1.00 98.69 77 THR A N 1
ATOM 533 C CA . THR A 1 77 ? -1.936 -7.790 -4.184 1.00 98.69 77 THR A CA 1
ATOM 534 C C . THR A 1 77 ? -1.228 -6.534 -4.681 1.00 98.69 77 THR A C 1
ATOM 536 O O . THR A 1 77 ? -0.319 -6.645 -5.496 1.00 98.69 77 THR A O 1
ATOM 539 N N . LEU A 1 78 ? -1.582 -5.345 -4.180 1.00 98.69 78 LEU A N 1
ATOM 540 C CA . LEU A 1 78 ? -0.941 -4.091 -4.594 1.00 98.69 78 LEU A CA 1
ATOM 541 C C . LEU A 1 78 ? 0.548 -4.057 -4.230 1.00 98.69 78 LEU A C 1
ATOM 543 O O . LEU A 1 78 ? 1.366 -3.624 -5.041 1.00 98.69 78 LEU A O 1
ATOM 547 N N . GLN A 1 79 ? 0.915 -4.528 -3.033 1.00 98.56 79 GLN A N 1
ATOM 548 C CA . GLN A 1 79 ? 2.320 -4.570 -2.622 1.00 98.56 79 GLN A CA 1
ATOM 549 C C . GLN A 1 79 ? 3.116 -5.642 -3.370 1.00 98.56 79 GLN A C 1
ATOM 551 O O . GLN A 1 79 ? 4.231 -5.368 -3.811 1.00 98.56 79 GLN A O 1
ATOM 556 N N . GLY A 1 80 ? 2.540 -6.830 -3.562 1.00 98.75 80 GLY A N 1
ATOM 557 C CA . GLY A 1 80 ? 3.153 -7.901 -4.342 1.00 98.75 80 GLY A CA 1
ATOM 558 C C . GLY A 1 80 ? 3.369 -7.493 -5.798 1.00 98.75 80 GLY A C 1
ATOM 559 O O . GLY A 1 80 ? 4.464 -7.663 -6.325 1.00 98.75 80 GLY A O 1
ATOM 560 N N . LEU A 1 81 ? 2.369 -6.865 -6.423 1.00 98.81 81 LEU A N 1
ATOM 561 C CA . LEU A 1 81 ? 2.483 -6.324 -7.776 1.00 98.81 81 LEU A CA 1
ATOM 562 C C . LEU A 1 81 ? 3.596 -5.275 -7.867 1.00 9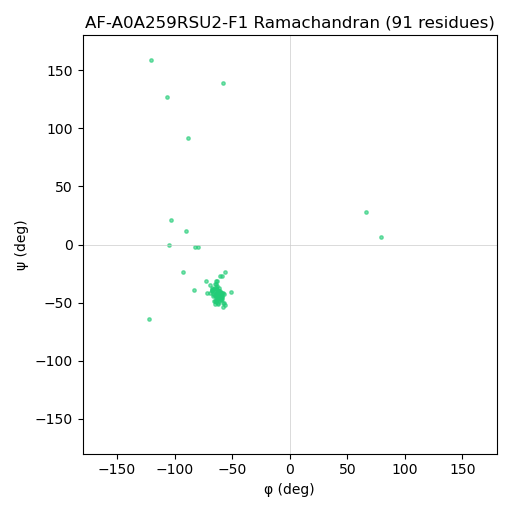8.81 81 LEU A C 1
ATOM 564 O O . LEU A 1 81 ? 4.438 -5.356 -8.757 1.00 98.81 81 LEU A O 1
ATOM 568 N N . ALA A 1 82 ? 3.633 -4.317 -6.936 1.00 98.75 82 ALA A N 1
ATOM 569 C CA . ALA A 1 82 ? 4.680 -3.300 -6.912 1.00 98.75 82 ALA A CA 1
A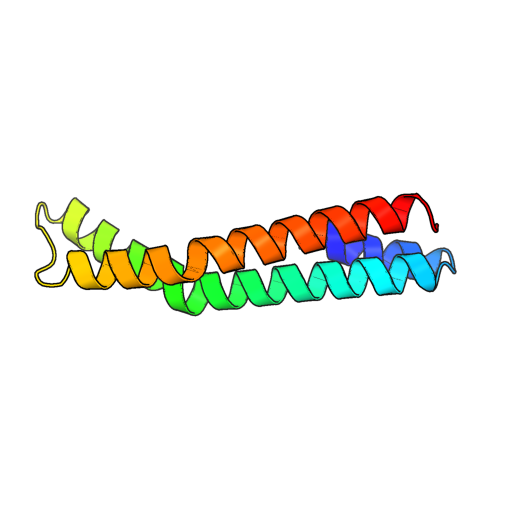TOM 570 C C . ALA A 1 82 ? 6.081 -3.921 -6.780 1.00 98.75 82 ALA A C 1
ATOM 572 O O . ALA A 1 82 ? 7.001 -3.493 -7.475 1.00 98.75 82 ALA A O 1
ATOM 573 N N . LEU A 1 83 ? 6.242 -4.944 -5.933 1.00 98.75 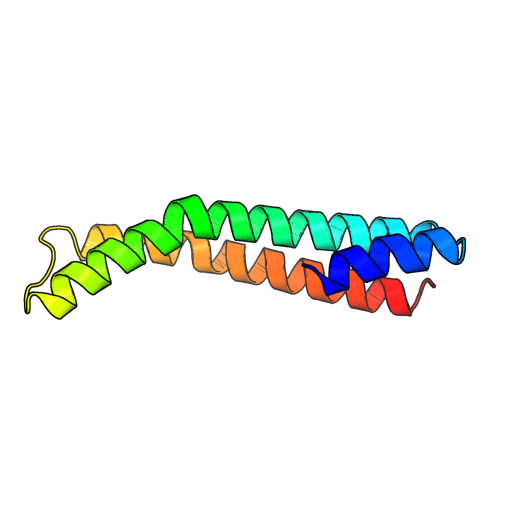83 LEU A N 1
ATOM 574 C CA . LEU A 1 83 ? 7.502 -5.669 -5.780 1.00 98.75 83 LEU A CA 1
ATOM 575 C C . LEU A 1 83 ? 7.913 -6.374 -7.077 1.00 98.75 83 LEU A C 1
ATOM 577 O O . LEU A 1 83 ? 9.034 -6.181 -7.538 1.00 98.75 83 LEU A O 1
ATOM 581 N N . VAL A 1 84 ? 7.008 -7.146 -7.686 1.00 98.81 84 VAL A N 1
ATOM 582 C CA . VAL A 1 84 ? 7.282 -7.871 -8.937 1.00 98.81 84 VAL A CA 1
ATOM 583 C C . VAL A 1 84 ? 7.687 -6.904 -10.046 1.00 98.81 84 VAL A C 1
ATOM 585 O O . VAL A 1 84 ? 8.702 -7.124 -10.699 1.00 98.81 84 VAL A O 1
ATOM 588 N N . LEU A 1 85 ? 6.952 -5.805 -10.228 1.00 98.62 85 LEU A N 1
ATOM 589 C CA . LEU A 1 85 ? 7.269 -4.794 -11.240 1.00 98.62 85 LEU A CA 1
ATOM 590 C C . LEU A 1 85 ? 8.650 -4.169 -11.018 1.00 98.62 85 LEU A C 1
ATOM 592 O O . LEU A 1 85 ? 9.394 -3.980 -11.978 1.00 98.62 85 LEU A O 1
ATOM 596 N N . LEU A 1 86 ? 9.015 -3.886 -9.764 1.00 98.38 86 LEU A N 1
ATOM 597 C CA . LEU A 1 86 ? 10.341 -3.369 -9.431 1.00 98.38 86 LEU A CA 1
ATOM 598 C C . LEU A 1 86 ? 11.442 -4.402 -9.686 1.00 98.38 86 LEU A C 1
ATOM 600 O O . LEU A 1 86 ? 12.489 -4.037 -10.209 1.00 98.38 86 LEU A O 1
ATOM 604 N N . CYS A 1 87 ? 11.210 -5.681 -9.387 1.00 98.44 87 CYS A N 1
ATOM 605 C CA . CYS A 1 87 ? 12.148 -6.749 -9.729 1.00 98.44 87 CYS A CA 1
ATOM 606 C C . CYS A 1 87 ? 12.326 -6.882 -11.247 1.00 98.44 87 CYS A C 1
ATOM 608 O O . CYS A 1 87 ? 13.456 -6.961 -11.720 1.00 98.44 87 CYS A O 1
ATOM 610 N N . VAL A 1 88 ? 11.238 -6.848 -12.022 1.00 98.25 88 VAL A N 1
ATOM 611 C CA . VAL A 1 88 ? 11.309 -6.887 -13.491 1.00 98.25 88 VAL A CA 1
ATOM 612 C C . VAL A 1 88 ? 12.061 -5.667 -14.026 1.00 98.25 88 VAL A C 1
ATOM 614 O O . VAL A 1 88 ? 12.899 -5.826 -14.909 1.00 98.25 88 VAL A O 1
ATOM 617 N N . ALA A 1 89 ? 11.851 -4.476 -13.454 1.00 96.69 89 ALA A N 1
ATOM 618 C CA . ALA A 1 89 ? 12.561 -3.253 -13.839 1.00 96.69 89 ALA A CA 1
ATOM 619 C C . ALA A 1 89 ? 14.090 -3.352 -13.678 1.00 96.69 89 ALA A C 1
ATOM 621 O O . ALA A 1 89 ? 14.816 -2.683 -14.408 1.00 96.69 89 ALA A O 1
ATOM 622 N N . LEU A 1 90 ? 14.590 -4.191 -12.761 1.00 94.62 90 LEU A N 1
ATOM 623 C CA . LEU A 1 90 ? 16.028 -4.463 -12.630 1.00 94.62 90 LEU A CA 1
ATOM 624 C C . LEU A 1 90 ? 16.568 -5.328 -13.774 1.00 94.62 90 LEU A C 1
ATOM 626 O O . LEU A 1 90 ? 17.733 -5.193 -14.137 1.00 94.62 90 LEU A O 1
ATOM 630 N N . VAL A 1 91 ? 15.736 -6.219 -14.318 1.00 95.25 91 VAL A N 1
ATOM 631 C CA . VAL A 1 91 ? 16.115 -7.162 -15.380 1.00 95.25 91 VAL A CA 1
ATOM 632 C C . VAL A 1 91 ? 16.042 -6.505 -16.756 1.00 95.25 91 VAL A C 1
ATOM 634 O O . VAL A 1 91 ? 16.906 -6.748 -17.590 1.00 95.25 91 VAL A O 1
ATOM 637 N N . VAL A 1 92 ? 15.034 -5.659 -16.993 1.00 89.00 92 VAL A N 1
ATOM 638 C CA . VAL A 1 92 ? 14.810 -4.994 -18.292 1.00 89.00 92 VAL A CA 1
ATOM 639 C C . VAL A 1 92 ? 15.521 -3.641 -18.427 1.00 89.00 92 VAL A C 1
ATOM 641 O O . VAL A 1 92 ? 15.185 -2.870 -19.326 1.00 89.00 92 VAL A O 1
ATOM 644 N N . ARG A 1 93 ? 16.431 -3.326 -17.495 1.00 63.34 93 ARG A N 1
ATOM 645 C CA . ARG A 1 93 ? 17.085 -2.016 -17.376 1.00 63.34 93 ARG A CA 1
ATOM 646 C C . ARG A 1 93 ? 17.908 -1.658 -18.609 1.00 63.34 93 ARG A C 1
ATOM 648 O O . ARG A 1 93 ? 18.753 -2.479 -19.022 1.00 63.34 93 ARG A O 1
#